Protein AF-A0A6H9SVK8-F1 (afdb_monomer_lite)

Organism: NCBI:txid488446

Foldseek 3Di:
DDLVVLLVVLQVLLVVLLVQLVPDPDPPSVVSNVVSLVSNVVSLVVSVVVCVVVVNCPPPVNVVSSVVSVVSSVVSDDPPD

Radius of gyration: 13.94 Å; chains: 1; bounding box: 38×18×41 Å

Sequence (81 aa):
MNYASITARAEREIDAYLAMAAERRTPDVASSKAVAWGAALGVLALWEGLVAELDAAREPVYHVDHRRLLALIRSVTPQSS

pLDDT: mean 86.43, std 14.52, range [39.97, 98.19]

Structure (mmCIF, N/CA/C/O backbone):
data_AF-A0A6H9SVK8-F1
#
_entry.id   AF-A0A6H9SVK8-F1
#
loop_
_atom_site.group_PDB
_atom_site.id
_atom_site.type_symbol
_atom_site.label_atom_id
_atom_site.label_alt_id
_atom_site.label_comp_id
_atom_site.label_asym_id
_atom_site.label_entity_id
_atom_site.label_seq_id
_atom_site.pdbx_PDB_ins_code
_atom_site.Cartn_x
_atom_site.Cartn_y
_atom_site.Cartn_z
_atom_site.occupancy
_atom_site.B_iso_or_equiv
_atom_site.auth_seq_id
_atom_site.auth_comp_id
_atom_site.auth_asym_id
_atom_site.auth_atom_id
_atom_site.pdbx_PDB_model_num
ATOM 1 N N . MET A 1 1 ? 16.541 -7.748 -3.387 1.00 75.88 1 MET A N 1
ATOM 2 C CA . MET A 1 1 ? 15.083 -7.568 -3.210 1.00 75.88 1 MET A CA 1
ATOM 3 C C . MET A 1 1 ? 14.525 -7.153 -4.567 1.00 75.88 1 MET A C 1
ATOM 5 O O . MET A 1 1 ? 15.151 -6.316 -5.197 1.00 75.88 1 MET A O 1
ATOM 9 N N . ASN A 1 2 ? 13.484 -7.814 -5.080 1.00 92.50 2 ASN A N 1
ATOM 10 C CA . ASN A 1 2 ? 12.938 -7.578 -6.431 1.00 92.50 2 ASN A CA 1
ATOM 11 C C . ASN A 1 2 ? 11.488 -7.066 -6.376 1.00 92.50 2 ASN A C 1
ATOM 13 O O . ASN A 1 2 ? 10.849 -7.161 -5.325 1.00 92.50 2 ASN A O 1
ATOM 17 N N . TYR A 1 3 ? 10.967 -6.581 -7.507 1.00 94.56 3 TYR A N 1
ATOM 18 C CA . TYR A 1 3 ? 9.619 -6.014 -7.617 1.00 94.56 3 TYR A CA 1
ATOM 19 C C . TYR A 1 3 ? 8.530 -6.915 -6.999 1.00 94.56 3 TYR A C 1
ATOM 21 O O . TYR A 1 3 ? 7.804 -6.504 -6.097 1.00 94.56 3 TYR A O 1
ATOM 29 N N . ALA A 1 4 ? 8.484 -8.193 -7.387 1.00 94.88 4 ALA A N 1
ATOM 30 C CA . ALA A 1 4 ? 7.497 -9.139 -6.863 1.00 94.88 4 ALA A CA 1
ATOM 31 C C . ALA A 1 4 ? 7.584 -9.301 -5.333 1.00 94.88 4 ALA A C 1
ATOM 33 O O . ALA A 1 4 ? 6.564 -9.334 -4.643 1.00 94.88 4 ALA A O 1
ATOM 34 N N . SER A 1 5 ? 8.801 -9.365 -4.783 1.00 96.19 5 SER A N 1
ATOM 35 C CA . SER A 1 5 ? 9.014 -9.511 -3.341 1.00 96.19 5 SER A CA 1
ATOM 36 C C . SER A 1 5 ? 8.590 -8.272 -2.546 1.00 96.19 5 SER A C 1
ATOM 38 O O . SER A 1 5 ? 8.031 -8.431 -1.459 1.00 96.19 5 SER A O 1
ATOM 40 N N . ILE A 1 6 ? 8.800 -7.059 -3.080 1.00 96.44 6 ILE A N 1
ATOM 41 C CA . ILE A 1 6 ? 8.399 -5.816 -2.403 1.00 96.44 6 ILE A CA 1
ATOM 42 C C . ILE A 1 6 ? 6.891 -5.604 -2.465 1.00 96.44 6 ILE A C 1
ATOM 44 O O . ILE A 1 6 ? 6.299 -5.224 -1.459 1.00 96.44 6 ILE A O 1
ATOM 48 N N . THR A 1 7 ? 6.253 -5.940 -3.589 1.00 9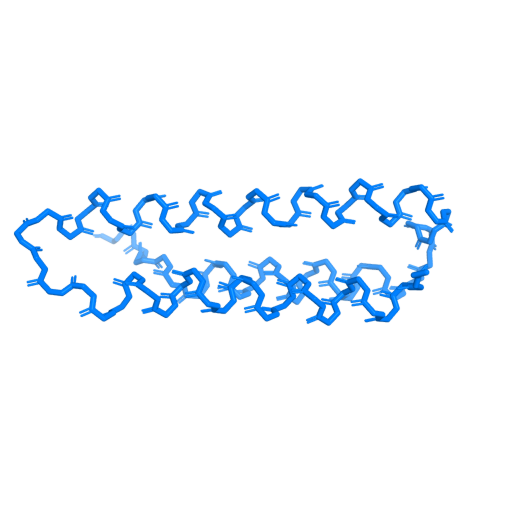7.75 7 THR A N 1
ATOM 49 C CA . THR A 1 7 ? 4.795 -5.865 -3.736 1.00 97.75 7 THR A CA 1
ATOM 50 C C . THR A 1 7 ? 4.102 -6.852 -2.803 1.00 97.75 7 THR A C 1
ATOM 52 O O . THR A 1 7 ? 3.219 -6.465 -2.043 1.00 97.75 7 THR A O 1
ATOM 55 N N . ALA A 1 8 ? 4.556 -8.110 -2.764 1.00 97.44 8 ALA A N 1
ATOM 56 C CA . ALA A 1 8 ? 3.986 -9.108 -1.859 1.00 97.44 8 ALA A CA 1
ATOM 57 C C . ALA A 1 8 ? 4.205 -8.753 -0.376 1.00 97.44 8 ALA A C 1
ATOM 59 O O . ALA A 1 8 ? 3.397 -9.110 0.480 1.00 97.44 8 ALA A O 1
ATOM 60 N N . ARG A 1 9 ? 5.314 -8.074 -0.046 1.00 97.75 9 ARG A N 1
ATOM 61 C CA . ARG A 1 9 ? 5.562 -7.563 1.308 1.00 97.75 9 ARG A CA 1
ATOM 62 C C . ARG A 1 9 ? 4.602 -6.426 1.653 1.00 97.75 9 ARG A C 1
ATOM 64 O O . ARG A 1 9 ? 4.045 -6.460 2.744 1.00 97.75 9 ARG A O 1
ATOM 71 N N . ALA A 1 10 ? 4.400 -5.476 0.741 1.00 98.06 10 ALA A N 1
ATOM 72 C CA . ALA A 1 10 ? 3.484 -4.356 0.930 1.00 98.06 10 ALA A CA 1
ATOM 73 C C . ALA A 1 10 ? 2.041 -4.830 1.151 1.00 98.06 10 ALA A C 1
ATOM 75 O O . ALA A 1 10 ? 1.397 -4.392 2.098 1.00 98.06 10 ALA A O 1
ATOM 76 N N . GLU A 1 11 ? 1.574 -5.786 0.343 1.00 97.81 11 GLU A N 1
ATOM 77 C CA . GLU A 1 11 ? 0.244 -6.395 0.473 1.00 97.81 11 GLU A CA 1
ATOM 78 C C . GLU A 1 11 ? 0.030 -7.003 1.869 1.00 97.81 11 GLU A C 1
ATOM 80 O O . GLU A 1 11 ? -0.908 -6.629 2.568 1.00 97.81 11 GLU A O 1
ATOM 85 N N . ARG A 1 12 ? 0.969 -7.841 2.339 1.00 97.94 12 ARG A N 1
ATOM 86 C CA . ARG A 1 12 ? 0.880 -8.461 3.675 1.00 97.94 12 ARG A CA 1
ATOM 87 C C . ARG A 1 12 ? 0.873 -7.452 4.824 1.00 97.94 12 ARG A C 1
ATOM 89 O O . ARG A 1 12 ? 0.181 -7.670 5.811 1.00 97.94 12 ARG A O 1
ATOM 96 N N . GLU A 1 13 ? 1.677 -6.396 4.736 1.00 97.56 13 GLU A N 1
ATOM 97 C CA . GLU A 1 13 ? 1.753 -5.375 5.791 1.00 97.56 13 GLU A CA 1
ATOM 98 C C . GLU A 1 13 ? 0.490 -4.499 5.815 1.00 97.56 13 GLU A C 1
ATOM 100 O O . GLU A 1 13 ? -0.028 -4.206 6.892 1.00 97.56 13 GLU A O 1
ATOM 105 N N . ILE A 1 14 ? -0.056 -4.140 4.645 1.00 96.38 14 ILE A N 1
ATOM 106 C CA . ILE A 1 14 ? -1.350 -3.447 4.540 1.00 96.38 14 ILE A CA 1
ATOM 107 C C . ILE A 1 14 ? -2.449 -4.289 5.195 1.00 96.38 14 ILE A C 1
ATOM 109 O O . ILE A 1 14 ? -3.143 -3.789 6.081 1.00 96.38 14 ILE A O 1
ATOM 113 N N . ASP A 1 15 ? -2.565 -5.567 4.830 1.00 94.56 15 ASP A N 1
ATOM 114 C CA . ASP A 1 15 ? -3.564 -6.469 5.411 1.00 94.56 15 ASP A CA 1
ATOM 115 C C . ASP A 1 15 ? -3.403 -6.605 6.931 1.00 94.56 15 ASP A C 1
ATOM 117 O O . ASP A 1 15 ? -4.391 -6.568 7.665 1.00 94.56 15 ASP A O 1
ATOM 121 N N . ALA A 1 16 ? -2.164 -6.701 7.426 1.00 93.00 16 ALA A N 1
ATOM 122 C CA . ALA A 1 16 ? -1.887 -6.808 8.855 1.00 93.00 16 ALA A CA 1
ATOM 123 C C . ALA A 1 16 ? -2.362 -5.571 9.633 1.00 93.00 16 ALA A C 1
ATOM 125 O O . ALA A 1 16 ? -3.060 -5.710 10.641 1.00 93.00 16 ALA A O 1
ATOM 126 N N . TYR A 1 17 ? -2.047 -4.361 9.159 1.00 91.25 17 TYR A N 1
ATOM 127 C CA . TYR A 1 17 ? -2.509 -3.135 9.816 1.00 91.25 17 TYR A CA 1
ATOM 128 C C . TYR A 1 17 ? -4.035 -3.026 9.809 1.00 91.25 17 TYR A C 1
ATOM 130 O O . TYR A 1 17 ? -4.636 -2.668 10.826 1.00 91.25 17 TYR A O 1
ATOM 138 N N . LEU A 1 18 ? -4.675 -3.379 8.693 1.00 88.19 18 LEU A N 1
ATOM 139 C CA . LEU A 1 18 ? -6.130 -3.344 8.570 1.00 88.19 18 LEU A CA 1
ATOM 140 C C . LEU A 1 18 ? -6.816 -4.389 9.469 1.00 88.19 18 LEU A C 1
ATOM 142 O O . LEU A 1 18 ? -7.816 -4.069 10.117 1.00 88.19 18 LEU A O 1
ATOM 146 N N . ALA A 1 19 ? -6.260 -5.597 9.592 1.00 88.75 19 ALA A N 1
ATOM 147 C CA . ALA A 1 19 ? -6.758 -6.631 10.501 1.00 88.75 19 ALA A CA 1
ATOM 148 C C . ALA A 1 19 ? -6.644 -6.205 11.976 1.00 88.75 19 ALA A C 1
ATOM 150 O O . ALA A 1 19 ? -7.613 -6.314 12.732 1.00 88.75 19 ALA A O 1
ATOM 151 N N . MET A 1 20 ? -5.513 -5.607 12.370 1.00 82.88 20 MET A N 1
ATOM 152 C CA . MET A 1 20 ? -5.323 -5.066 13.724 1.00 82.88 20 MET A CA 1
ATOM 153 C C . MET A 1 20 ? -6.383 -4.014 14.091 1.00 82.88 20 MET A C 1
ATOM 155 O O . MET A 1 20 ? -6.787 -3.917 15.254 1.00 82.88 20 MET A O 1
ATOM 159 N N . ALA A 1 21 ? -6.850 -3.230 13.115 1.00 80.31 21 ALA A N 1
ATOM 160 C CA . ALA A 1 21 ? -7.921 -2.254 13.307 1.00 80.31 21 ALA A CA 1
ATOM 161 C C . ALA A 1 21 ? -9.292 -2.907 13.537 1.00 80.31 21 ALA A C 1
ATOM 163 O O . ALA A 1 21 ? -10.121 -2.361 14.267 1.00 80.31 21 ALA A O 1
ATOM 164 N N . ALA A 1 22 ? -9.540 -4.054 12.899 1.00 76.38 22 ALA A N 1
ATOM 165 C CA . ALA A 1 22 ? -10.795 -4.792 13.004 1.00 76.38 22 ALA A CA 1
ATOM 166 C C . ALA A 1 22 ? -10.915 -5.563 14.332 1.00 76.38 22 ALA A C 1
ATOM 168 O O . ALA A 1 22 ? -12.012 -5.684 14.878 1.00 76.38 22 ALA A O 1
ATOM 169 N N . GLU A 1 23 ? -9.797 -6.053 14.876 1.00 73.06 23 GLU A N 1
ATOM 170 C CA . GLU A 1 23 ? -9.769 -6.859 16.106 1.00 73.06 23 GLU A CA 1
ATOM 171 C C . GLU A 1 23 ? -9.917 -6.029 17.395 1.00 73.06 23 GLU A C 1
ATOM 173 O O . GLU A 1 23 ? -10.458 -6.509 18.397 1.00 73.06 23 GLU A O 1
ATOM 178 N N . ARG A 1 24 ? -9.479 -4.762 17.396 1.00 63.50 24 ARG A N 1
ATOM 179 C CA . ARG A 1 24 ? -9.493 -3.906 18.594 1.00 63.50 24 ARG A CA 1
ATOM 180 C C . ARG A 1 24 ? -10.890 -3.341 18.894 1.00 63.50 24 ARG A C 1
ATOM 182 O O . ARG A 1 24 ? -11.244 -2.245 18.470 1.00 63.50 24 ARG A O 1
ATOM 189 N N . ARG A 1 25 ? -11.669 -4.055 19.720 1.00 54.81 25 ARG A N 1
ATOM 190 C CA . ARG A 1 25 ? -12.915 -3.570 20.369 1.00 54.81 25 ARG A CA 1
ATOM 191 C C . ARG A 1 25 ? -12.644 -2.736 21.634 1.00 54.81 25 ARG A C 1
ATOM 193 O O . ARG A 1 25 ? -13.220 -2.996 22.687 1.00 54.81 25 ARG A O 1
ATOM 200 N N . THR A 1 26 ? -11.734 -1.769 21.573 1.00 56.72 26 THR A N 1
ATOM 201 C CA . THR A 1 26 ? -11.462 -0.849 22.697 1.00 56.72 26 THR A CA 1
ATOM 202 C C . THR A 1 26 ? -12.269 0.446 22.569 1.00 56.72 26 THR A C 1
ATOM 204 O O . THR A 1 26 ? -12.607 0.808 21.449 1.00 56.72 26 THR A O 1
ATOM 207 N N . PRO A 1 27 ? -12.548 1.187 23.661 1.00 53.69 27 PRO A N 1
ATOM 208 C CA . PRO A 1 27 ? -13.424 2.371 23.648 1.00 53.69 27 PRO A CA 1
ATOM 209 C C . PRO A 1 27 ? -13.012 3.492 22.676 1.00 53.69 27 PRO A C 1
ATOM 211 O O . PRO A 1 27 ? -13.853 4.297 22.295 1.00 53.69 27 PRO A O 1
ATOM 214 N N . ASP A 1 28 ? -11.752 3.515 22.229 1.00 64.69 28 ASP A N 1
ATOM 215 C CA . ASP A 1 28 ? -11.218 4.471 21.2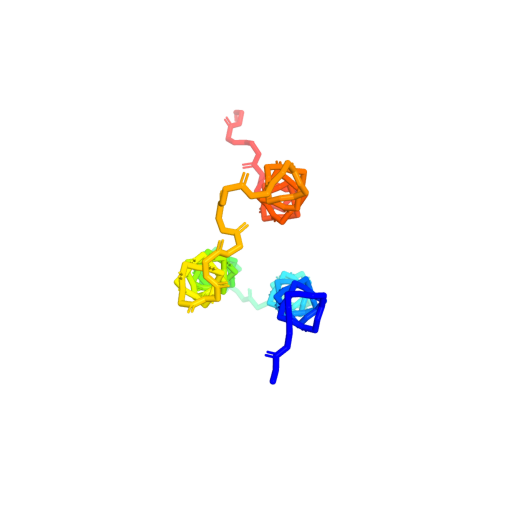50 1.00 64.69 28 ASP A CA 1
ATOM 216 C C . ASP A 1 28 ? -11.033 3.842 19.847 1.00 64.69 28 ASP A C 1
ATOM 218 O O . ASP A 1 28 ? -9.944 3.796 19.260 1.00 64.69 28 ASP A O 1
ATOM 222 N N . VAL A 1 29 ? -12.123 3.267 19.323 1.00 63.88 29 VAL A N 1
ATOM 223 C CA . VAL A 1 29 ? -12.168 2.583 18.013 1.00 63.88 29 VAL A CA 1
ATOM 224 C C . VAL A 1 29 ? -11.798 3.532 16.867 1.00 63.88 29 VAL A C 1
ATOM 226 O O . VAL A 1 29 ? -11.158 3.115 15.901 1.00 63.88 29 VAL A O 1
AT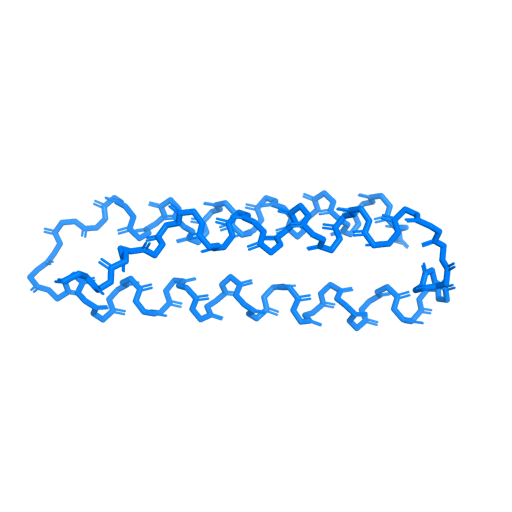OM 229 N N . ALA A 1 30 ? -12.193 4.806 16.959 1.00 65.94 30 ALA A N 1
ATOM 230 C CA . ALA A 1 30 ? -11.959 5.794 15.908 1.00 65.94 30 ALA A CA 1
ATOM 231 C C . ALA A 1 30 ? -10.462 6.100 15.736 1.00 65.94 30 ALA A C 1
ATOM 233 O O . ALA A 1 30 ? -9.958 6.044 14.613 1.00 65.94 30 ALA A O 1
ATOM 234 N N . SER A 1 31 ? -9.741 6.327 16.840 1.00 74.25 31 SER A N 1
ATOM 235 C CA . SER A 1 31 ? -8.292 6.563 16.824 1.00 74.25 31 SER A CA 1
ATOM 236 C C . SER A 1 31 ? -7.525 5.338 16.315 1.00 74.25 31 SER A C 1
ATOM 238 O O . SER A 1 31 ? -6.676 5.449 15.432 1.00 74.25 31 SER A O 1
ATOM 240 N N . SER A 1 32 ? -7.898 4.135 16.767 1.00 78.75 32 SER A N 1
ATOM 241 C CA . SER A 1 32 ? -7.238 2.889 16.342 1.00 78.75 32 SER A CA 1
ATOM 242 C C . SER A 1 32 ? -7.397 2.610 14.841 1.00 78.75 32 SER A C 1
ATOM 244 O O . SER A 1 32 ? -6.439 2.198 14.185 1.00 78.75 32 SER A O 1
ATOM 246 N N . LYS A 1 33 ? -8.582 2.878 14.273 1.00 81.25 33 LYS A N 1
ATOM 247 C CA . LYS A 1 33 ? -8.827 2.753 12.827 1.00 81.25 33 LYS A CA 1
ATOM 248 C C . LYS A 1 33 ? -8.055 3.790 12.017 1.00 81.25 33 LYS A C 1
ATOM 250 O O . LYS A 1 33 ? -7.469 3.436 10.998 1.00 81.25 33 LYS A O 1
ATOM 255 N N . ALA A 1 34 ? -8.020 5.043 12.474 1.00 84.94 34 ALA A N 1
ATOM 256 C CA . ALA A 1 34 ? -7.270 6.104 11.806 1.00 84.94 34 ALA A CA 1
ATOM 257 C C . ALA A 1 34 ? -5.759 5.813 11.786 1.00 84.94 34 ALA A C 1
ATOM 259 O O . ALA A 1 34 ? -5.119 5.981 10.750 1.00 84.94 34 ALA A O 1
ATOM 260 N N . VAL A 1 35 ? -5.202 5.311 12.894 1.00 88.12 35 VAL A N 1
ATOM 261 C CA . VAL A 1 35 ? -3.785 4.920 12.991 1.00 88.12 35 VAL A CA 1
ATOM 262 C C . VAL A 1 35 ? -3.457 3.769 12.042 1.00 88.12 35 VAL A C 1
ATOM 264 O O . VAL A 1 35 ? -2.487 3.855 11.295 1.00 88.12 35 VAL A O 1
ATOM 267 N N . ALA A 1 36 ? -4.268 2.711 12.031 1.00 89.38 36 ALA A N 1
ATOM 268 C CA . ALA A 1 36 ? -4.061 1.578 11.132 1.00 89.38 36 ALA A CA 1
ATOM 269 C C . ALA A 1 36 ? -4.162 1.975 9.654 1.00 89.38 36 ALA A C 1
ATOM 271 O O . ALA A 1 36 ? -3.357 1.542 8.832 1.00 89.38 36 ALA A O 1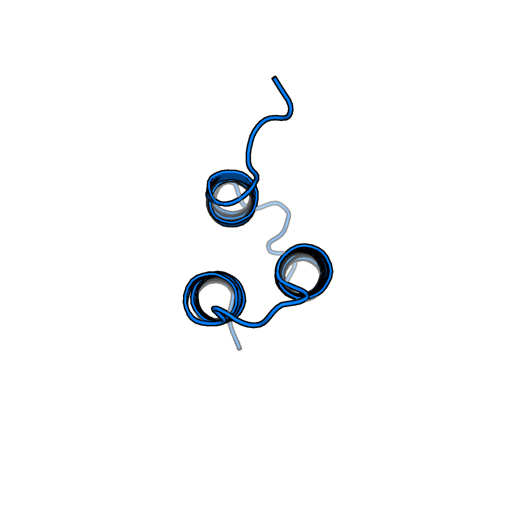
ATOM 272 N N . TRP A 1 37 ? -5.120 2.840 9.321 1.00 90.44 37 TRP A N 1
ATOM 273 C CA . TRP A 1 37 ? -5.271 3.364 7.970 1.00 90.44 37 TRP A CA 1
ATOM 274 C C . TRP A 1 37 ? -4.073 4.226 7.553 1.00 90.44 37 TRP A C 1
ATOM 276 O O . TRP A 1 37 ? -3.527 4.038 6.466 1.00 90.44 37 TRP A O 1
ATOM 286 N N . GLY A 1 38 ? -3.605 5.111 8.439 1.00 92.56 38 GLY A N 1
ATOM 287 C CA . GLY A 1 38 ? -2.383 5.887 8.227 1.00 92.56 38 GLY A CA 1
ATOM 288 C C . GLY A 1 38 ? -1.145 5.004 8.042 1.00 92.56 38 GLY A C 1
ATOM 289 O O . GLY A 1 38 ? -0.334 5.269 7.158 1.00 92.56 38 GLY A O 1
ATOM 290 N N . ALA A 1 39 ? -1.026 3.918 8.810 1.00 94.81 39 ALA A N 1
ATOM 291 C CA . ALA A 1 39 ? 0.055 2.947 8.656 1.00 94.81 39 ALA A CA 1
ATOM 292 C C . ALA A 1 39 ? -0.002 2.233 7.295 1.00 94.81 39 ALA A C 1
ATOM 294 O O . ALA A 1 39 ? 1.015 2.145 6.610 1.00 94.81 39 ALA A O 1
ATOM 295 N N . ALA A 1 40 ? -1.188 1.805 6.853 1.00 96.00 40 ALA A N 1
ATOM 296 C CA . ALA A 1 40 ? -1.371 1.183 5.544 1.00 96.00 40 ALA A CA 1
ATOM 297 C C . ALA A 1 40 ? -1.032 2.142 4.382 1.00 96.00 40 ALA A C 1
ATOM 299 O O . ALA A 1 40 ? -0.377 1.740 3.420 1.00 96.00 40 ALA A O 1
ATOM 300 N N . LEU A 1 41 ? -1.397 3.427 4.492 1.00 96.56 41 LEU A N 1
ATOM 301 C CA . LEU A 1 41 ? -0.965 4.469 3.547 1.00 96.56 41 LEU A CA 1
ATOM 302 C C . LEU A 1 41 ? 0.559 4.662 3.559 1.00 96.56 41 LEU A C 1
ATOM 304 O O . LEU A 1 41 ? 1.165 4.812 2.500 1.00 96.56 41 LEU A O 1
ATOM 308 N N . GLY A 1 42 ? 1.186 4.614 4.736 1.00 97.69 42 GLY A N 1
ATOM 309 C CA . GLY A 1 42 ? 2.642 4.663 4.872 1.00 97.69 42 GLY A CA 1
ATOM 310 C C . GLY A 1 42 ? 3.346 3.494 4.175 1.00 97.69 42 GLY A C 1
ATOM 311 O O . GLY A 1 42 ? 4.359 3.701 3.509 1.00 97.69 42 GLY A O 1
ATOM 312 N N . VAL A 1 43 ? 2.787 2.281 4.259 1.00 98.19 43 VAL A N 1
ATOM 313 C CA . VAL A 1 43 ? 3.302 1.104 3.536 1.00 98.19 43 VAL A CA 1
ATOM 314 C C . VAL A 1 43 ? 3.202 1.293 2.022 1.00 98.19 43 VAL A C 1
ATOM 316 O O . VAL A 1 43 ? 4.161 0.981 1.315 1.00 98.19 43 VAL A O 1
ATOM 319 N N . LEU A 1 44 ? 2.084 1.830 1.519 1.00 98.06 44 LEU A N 1
ATOM 320 C CA . LEU A 1 44 ? 1.929 2.127 0.092 1.00 98.06 44 LEU A CA 1
ATOM 321 C C . LEU A 1 44 ? 2.987 3.133 -0.387 1.00 98.06 44 LEU A C 1
ATOM 323 O O . LEU A 1 44 ? 3.660 2.867 -1.379 1.00 98.06 44 LEU A O 1
ATOM 327 N N . ALA A 1 45 ? 3.195 4.229 0.348 1.00 98.12 45 ALA A N 1
ATOM 328 C CA . ALA A 1 45 ? 4.206 5.233 0.006 1.00 98.12 45 ALA A CA 1
ATOM 329 C C . ALA A 1 45 ? 5.638 4.662 0.023 1.00 98.12 45 ALA A C 1
ATOM 331 O O . ALA A 1 45 ? 6.451 4.971 -0.849 1.00 98.12 45 ALA A O 1
ATOM 332 N N . LEU A 1 46 ? 5.952 3.788 0.987 1.00 98.06 46 LEU A N 1
ATOM 333 C CA . LEU A 1 46 ? 7.247 3.103 1.034 1.00 98.06 46 LEU A CA 1
ATOM 334 C C . LEU A 1 46 ? 7.440 2.178 -0.175 1.00 98.06 46 LEU A C 1
ATOM 336 O O . LEU A 1 46 ? 8.521 2.143 -0.761 1.00 98.06 46 LEU A O 1
ATOM 340 N N . TRP A 1 47 ? 6.399 1.438 -0.561 1.00 98.00 47 TRP A N 1
ATOM 341 C CA . TRP A 1 47 ? 6.432 0.597 -1.754 1.00 98.00 47 TRP A CA 1
ATOM 342 C C . TRP A 1 47 ? 6.644 1.423 -3.029 1.00 98.00 47 TRP A C 1
ATOM 34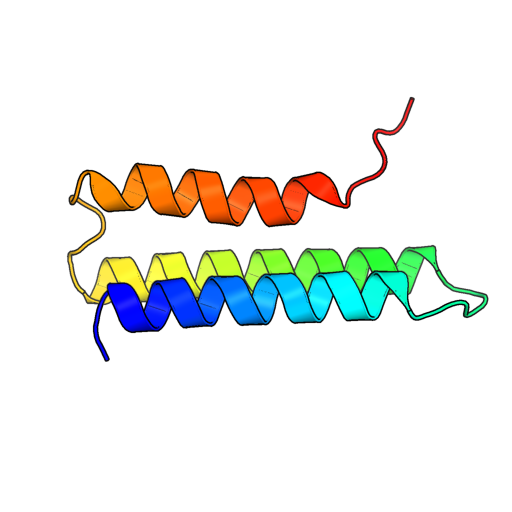4 O O . TRP A 1 47 ? 7.496 1.054 -3.832 1.00 98.00 47 TRP A O 1
ATOM 354 N N . GLU A 1 48 ? 5.954 2.559 -3.190 1.00 97.19 48 GLU A N 1
ATOM 355 C CA . GLU A 1 48 ? 6.151 3.475 -4.327 1.00 97.19 48 GLU A CA 1
ATOM 356 C C . GLU A 1 48 ? 7.612 3.948 -4.427 1.00 97.19 48 GLU A C 1
ATOM 358 O O . GLU A 1 48 ? 8.199 3.915 -5.511 1.00 97.19 48 GLU A O 1
ATOM 363 N N . GLY A 1 49 ? 8.227 4.314 -3.295 1.00 97.06 49 GLY A N 1
ATOM 364 C CA . GLY A 1 49 ? 9.642 4.693 -3.235 1.00 97.06 49 GLY A CA 1
ATOM 365 C C . GLY A 1 49 ? 10.585 3.559 -3.652 1.00 97.06 49 GLY A C 1
ATOM 366 O O . GLY A 1 49 ? 11.455 3.754 -4.498 1.00 97.06 49 GLY A O 1
ATOM 367 N N . LEU A 1 50 ? 10.368 2.348 -3.133 1.00 95.88 50 LEU A N 1
ATOM 368 C CA . LEU A 1 50 ? 11.178 1.174 -3.481 1.00 95.88 50 LEU A CA 1
ATOM 369 C C . LEU A 1 50 ? 11.018 0.758 -4.951 1.00 95.88 50 LEU A C 1
ATOM 371 O O . LEU A 1 50 ? 11.982 0.339 -5.585 1.00 95.88 50 LEU A O 1
ATOM 375 N N . VAL A 1 51 ? 9.814 0.872 -5.517 1.00 95.75 51 VAL A N 1
ATOM 376 C CA . VAL A 1 51 ? 9.574 0.616 -6.945 1.00 95.75 51 VAL A CA 1
ATOM 377 C C . VAL A 1 51 ? 10.319 1.627 -7.817 1.00 95.75 51 VAL A C 1
ATOM 379 O O . VAL A 1 51 ? 10.866 1.242 -8.853 1.00 95.75 51 VAL A O 1
ATOM 382 N N . ALA A 1 52 ? 10.367 2.897 -7.404 1.00 94.25 52 ALA A N 1
ATOM 383 C CA . ALA A 1 52 ? 11.128 3.927 -8.104 1.00 94.25 52 ALA A CA 1
ATOM 384 C C . ALA A 1 52 ? 12.641 3.647 -8.069 1.00 94.25 52 ALA A C 1
ATOM 386 O O . ALA A 1 52 ? 13.299 3.771 -9.099 1.00 94.25 52 ALA A O 1
ATOM 387 N N . GLU A 1 53 ? 13.182 3.198 -6.931 1.00 94.62 53 GLU A N 1
ATOM 388 C CA . GLU A 1 53 ? 14.592 2.787 -6.814 1.00 94.62 53 GLU A CA 1
ATOM 389 C C . GLU A 1 53 ? 14.950 1.586 -7.707 1.00 94.62 53 GLU A C 1
ATOM 391 O O . GLU A 1 53 ? 16.096 1.450 -8.132 1.00 94.62 53 GLU A O 1
ATOM 396 N N . LEU A 1 54 ? 13.974 0.730 -8.026 1.00 91.81 54 LEU A N 1
ATOM 397 C CA . LEU A 1 54 ? 14.136 -0.407 -8.937 1.00 91.81 54 LEU A CA 1
ATOM 398 C C . LEU A 1 54 ? 13.932 -0.053 -10.424 1.00 91.81 54 LEU A C 1
ATOM 400 O O . LEU A 1 54 ? 14.002 -0.954 -11.254 1.00 91.81 54 LEU A O 1
ATOM 404 N N . ASP A 1 55 ? 13.637 1.210 -10.761 1.00 91.06 55 ASP A N 1
ATOM 405 C CA . ASP A 1 55 ? 13.219 1.674 -12.103 1.00 91.06 55 ASP A CA 1
ATOM 406 C C . ASP A 1 55 ? 11.992 0.921 -12.676 1.00 91.06 55 ASP A C 1
ATOM 408 O O . ASP A 1 55 ? 11.690 0.962 -13.868 1.00 91.06 55 ASP A O 1
ATOM 412 N N . ALA A 1 56 ? 11.220 0.260 -11.808 1.00 87.38 56 ALA A N 1
ATOM 413 C CA . ALA A 1 56 ? 10.063 -0.550 -12.192 1.00 87.38 56 ALA A CA 1
ATOM 414 C C . ALA A 1 56 ? 8.762 0.272 -12.291 1.00 87.38 56 ALA A C 1
ATOM 416 O O . ALA A 1 56 ? 7.720 -0.238 -12.699 1.00 87.38 56 ALA A O 1
ATOM 417 N N . ALA A 1 57 ? 8.802 1.567 -11.957 1.00 83.06 57 ALA A N 1
ATOM 418 C CA . ALA A 1 57 ? 7.632 2.454 -11.986 1.00 83.06 57 ALA A CA 1
ATOM 419 C C . ALA A 1 57 ? 7.041 2.653 -13.397 1.00 83.06 57 ALA A C 1
ATOM 421 O O . ALA A 1 57 ? 5.897 3.080 -13.539 1.00 83.06 57 ALA A O 1
ATOM 422 N N . ARG A 1 58 ? 7.816 2.356 -14.449 1.00 85.50 58 ARG A N 1
ATOM 423 C CA . ARG A 1 58 ? 7.385 2.456 -15.855 1.00 85.50 58 ARG A CA 1
ATOM 424 C C . ARG A 1 58 ? 6.744 1.173 -16.378 1.00 85.50 58 ARG A C 1
ATOM 426 O O . ARG A 1 58 ? 6.201 1.171 -17.482 1.00 85.50 58 ARG A O 1
ATOM 433 N N . GLU A 1 59 ? 6.828 0.081 -15.626 1.00 88.50 59 GLU A N 1
ATOM 434 C CA . GLU A 1 59 ? 6.287 -1.198 -16.061 1.00 88.50 59 GLU A CA 1
ATOM 435 C C . GLU A 1 59 ? 4.753 -1.183 -15.996 1.00 88.50 59 GLU A C 1
ATOM 437 O O . GLU A 1 59 ? 4.185 -0.724 -15.009 1.00 88.50 59 GLU A O 1
ATOM 442 N N . PRO A 1 60 ? 4.027 -1.736 -16.983 1.00 89.31 60 PRO A N 1
ATOM 443 C CA . PRO A 1 60 ? 2.562 -1.772 -16.942 1.00 89.31 60 PRO A CA 1
ATOM 444 C C . PRO A 1 60 ? 1.989 -2.453 -15.688 1.00 89.31 60 PRO A C 1
ATOM 446 O O . PRO A 1 60 ? 0.901 -2.097 -15.228 1.00 89.31 60 PRO A O 1
ATOM 449 N N . VAL A 1 61 ? 2.731 -3.413 -15.120 1.00 93.31 61 VAL A N 1
ATOM 450 C CA . VAL A 1 61 ? 2.355 -4.120 -13.888 1.00 93.31 61 VAL A CA 1
ATOM 451 C C . VAL A 1 61 ? 2.281 -3.177 -12.681 1.00 93.31 61 VAL A C 1
ATOM 453 O O . VAL A 1 61 ? 1.405 -3.353 -11.837 1.00 93.31 61 VAL A O 1
ATOM 456 N N . TYR A 1 62 ? 3.074 -2.097 -12.669 1.00 93.44 62 TYR A N 1
ATOM 457 C CA . TYR A 1 62 ? 3.043 -1.065 -11.633 1.00 93.44 62 TYR A CA 1
ATOM 458 C C . TYR A 1 62 ? 1.646 -0.498 -11.412 1.00 93.44 62 TYR A C 1
ATOM 460 O O . TYR A 1 62 ? 1.161 -0.470 -10.285 1.00 93.44 62 TYR A O 1
ATOM 468 N N . HIS A 1 63 ? 0.956 -0.097 -12.478 1.00 95.19 63 HIS A N 1
ATOM 469 C CA . HIS A 1 63 ? -0.377 0.492 -12.353 1.00 95.19 63 HIS A CA 1
ATOM 470 C C . HIS A 1 63 ? 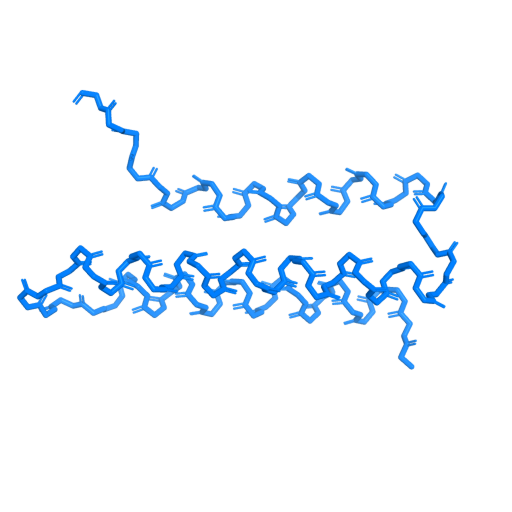-1.449 -0.522 -11.938 1.00 95.19 63 HIS A C 1
ATOM 472 O O . HIS A 1 63 ? -2.492 -0.145 -11.396 1.00 95.19 63 HIS A O 1
ATOM 478 N N . VAL A 1 64 ? -1.240 -1.809 -12.219 1.00 96.56 64 VAL A N 1
ATOM 479 C CA . VAL A 1 64 ? -2.132 -2.878 -11.753 1.00 96.56 64 VAL A CA 1
ATOM 480 C C . VAL A 1 64 ? -1.952 -3.072 -10.252 1.00 96.56 64 VAL A C 1
ATOM 482 O O . VAL A 1 64 ? -2.935 -3.010 -9.512 1.00 96.56 64 VAL A O 1
ATOM 485 N N . ASP A 1 65 ? -0.709 -3.216 -9.801 1.00 97.44 65 ASP A N 1
ATOM 486 C CA . ASP A 1 65 ? -0.395 -3.436 -8.392 1.00 97.44 65 ASP A CA 1
ATOM 487 C C . ASP A 1 65 ? -0.690 -2.211 -7.526 1.00 97.44 65 ASP A C 1
ATOM 489 O O . ASP A 1 65 ? -1.291 -2.355 -6.465 1.00 97.44 65 ASP A O 1
ATOM 493 N N . HIS A 1 66 ? -0.402 -1.002 -8.011 1.00 97.44 66 HIS A N 1
ATOM 494 C CA . HIS A 1 66 ? -0.751 0.246 -7.325 1.00 97.44 66 HIS A CA 1
ATOM 495 C C . HIS A 1 66 ? -2.254 0.324 -7.033 1.00 97.44 66 HIS A C 1
ATOM 497 O O . HIS A 1 66 ? -2.671 0.521 -5.891 1.00 97.44 66 HIS A O 1
ATOM 503 N N . ARG A 1 67 ? -3.091 0.074 -8.053 1.00 96.31 67 ARG A N 1
ATOM 504 C CA . ARG A 1 67 ? -4.554 0.063 -7.894 1.00 96.31 67 ARG A CA 1
ATOM 505 C C . ARG A 1 67 ? -5.020 -1.027 -6.939 1.00 96.31 67 ARG A C 1
ATOM 507 O O . ARG A 1 67 ? -5.935 -0.776 -6.158 1.00 96.31 67 ARG A O 1
ATOM 514 N N . ARG A 1 68 ? -4.407 -2.212 -6.995 1.00 96.44 68 ARG A N 1
ATOM 515 C CA . ARG A 1 68 ? -4.716 -3.334 -6.102 1.00 96.44 68 ARG A CA 1
ATOM 516 C C . ARG A 1 68 ? -4.418 -2.980 -4.644 1.00 96.44 68 ARG A C 1
ATOM 518 O O . ARG A 1 68 ? -5.312 -3.096 -3.811 1.00 96.44 68 ARG A O 1
ATOM 525 N N . LEU A 1 69 ? -3.223 -2.468 -4.349 1.00 96.81 69 LEU A N 1
ATOM 526 C CA . LEU A 1 69 ? -2.822 -2.059 -2.998 1.00 96.81 69 LEU A CA 1
ATOM 527 C C . LEU A 1 69 ? -3.693 -0.910 -2.466 1.00 96.81 69 LEU A C 1
ATOM 529 O O . LEU A 1 69 ? -4.155 -0.948 -1.327 1.00 96.81 69 LEU A O 1
ATOM 533 N N . LEU A 1 70 ? -3.999 0.086 -3.301 1.00 96.06 70 LEU A N 1
ATOM 534 C CA . LEU A 1 70 ? -4.880 1.190 -2.916 1.00 96.06 70 LEU A CA 1
ATOM 535 C C . LEU A 1 70 ? -6.323 0.728 -2.647 1.00 96.06 70 LEU A C 1
ATOM 537 O O . LEU A 1 70 ? -6.992 1.265 -1.760 1.00 96.06 70 LEU A O 1
ATOM 541 N N . ALA A 1 71 ? -6.818 -0.261 -3.397 1.00 94.88 71 ALA A N 1
ATOM 542 C CA . ALA A 1 71 ? -8.144 -0.835 -3.183 1.00 94.88 71 ALA A CA 1
ATOM 543 C C . ALA A 1 71 ? -8.250 -1.553 -1.828 1.00 94.88 71 ALA A C 1
ATOM 545 O O . ALA A 1 71 ? -9.266 -1.386 -1.150 1.00 94.88 71 ALA A O 1
ATOM 546 N N . LEU A 1 72 ? -7.198 -2.262 -1.394 1.00 92.94 72 LEU A N 1
ATOM 547 C CA . LEU A 1 72 ? -7.142 -2.878 -0.059 1.00 92.94 72 LEU A CA 1
ATOM 548 C C . LEU A 1 72 ? -7.357 -1.825 1.035 1.00 92.94 72 LEU A C 1
ATOM 550 O O . LEU A 1 72 ? -8.253 -1.964 1.866 1.00 92.94 72 LEU A O 1
ATOM 554 N N . ILE A 1 73 ? -6.630 -0.709 0.958 1.00 93.12 73 ILE A N 1
ATOM 555 C CA . ILE A 1 73 ? -6.707 0.395 1.927 1.00 93.12 73 ILE A CA 1
ATOM 556 C C . ILE A 1 73 ? -8.107 1.028 1.974 1.00 93.12 73 ILE A C 1
ATOM 558 O O . ILE A 1 73 ? -8.607 1.372 3.047 1.00 93.12 73 ILE A O 1
ATOM 562 N N . ARG A 1 74 ? -8.754 1.192 0.814 1.00 89.12 74 ARG A N 1
ATOM 563 C CA . ARG A 1 74 ? -10.082 1.823 0.700 1.00 89.12 74 ARG A CA 1
ATOM 564 C C . ARG A 1 74 ? -11.233 0.915 1.129 1.00 89.12 74 ARG A C 1
ATOM 566 O O . ARG A 1 74 ? -12.288 1.423 1.491 1.00 89.12 74 ARG A O 1
ATOM 573 N N . SER A 1 75 ? -11.049 -0.404 1.103 1.00 80.94 75 SER A N 1
ATOM 574 C CA . SER A 1 75 ? -12.103 -1.371 1.446 1.00 80.94 75 SER A CA 1
ATOM 575 C C . SER A 1 75 ? -12.541 -1.327 2.918 1.00 80.94 75 SER A C 1
ATOM 577 O O . SER A 1 75 ? -13.623 -1.801 3.255 1.00 80.94 75 SER A O 1
ATOM 579 N N . VAL A 1 76 ? -11.727 -0.722 3.791 1.00 71.38 76 VAL A N 1
ATOM 580 C CA . VAL A 1 76 ? -11.937 -0.694 5.250 1.00 71.38 76 VAL A CA 1
ATOM 581 C C . VAL A 1 76 ? -12.426 0.676 5.741 1.00 71.38 76 VAL A C 1
ATOM 583 O O . VAL A 1 76 ? -12.771 0.840 6.913 1.00 71.38 76 VAL A O 1
ATOM 586 N N . THR A 1 77 ? -12.511 1.676 4.858 1.00 62.62 77 THR A N 1
ATOM 587 C CA . THR A 1 77 ? -13.059 2.988 5.210 1.00 62.62 77 THR A CA 1
ATOM 588 C C . THR A 1 77 ? -14.592 2.920 5.218 1.00 62.62 77 THR A C 1
ATOM 590 O O . THR A 1 77 ? -15.182 2.653 4.170 1.00 62.62 77 THR A O 1
ATOM 593 N N . PRO A 1 78 ? -15.282 3.176 6.347 1.00 53.16 78 PRO A N 1
ATOM 594 C CA . PRO A 1 78 ? -16.718 3.409 6.296 1.00 53.16 78 PRO A CA 1
ATOM 595 C C . PRO A 1 78 ? -16.954 4.670 5.459 1.00 53.16 78 PRO A C 1
ATOM 597 O O . PRO A 1 78 ? -16.418 5.732 5.779 1.00 53.16 78 PRO A O 1
ATOM 600 N N . GLN A 1 79 ? -17.722 4.556 4.371 1.00 49.56 79 GLN A N 1
ATOM 601 C CA . GLN A 1 79 ? -18.223 5.735 3.670 1.00 49.56 79 GLN A CA 1
ATOM 602 C C . GLN A 1 79 ? -19.021 6.549 4.687 1.00 49.56 79 GLN A C 1
ATOM 604 O O . GLN A 1 79 ? -19.990 6.046 5.252 1.00 49.56 79 GLN A O 1
ATOM 609 N N . SER A 1 80 ? -18.596 7.781 4.958 1.00 44.81 80 SER A N 1
ATOM 610 C CA . SER A 1 80 ? -19.437 8.752 5.650 1.00 44.81 80 SER A CA 1
ATOM 611 C C . SER A 1 80 ? -20.649 9.012 4.751 1.00 44.81 80 SER A C 1
ATOM 613 O O . SER A 1 80 ? -20.538 9.747 3.773 1.00 44.81 80 SER A O 1
ATOM 615 N N . SER A 1 81 ? -21.750 8.307 5.019 1.00 39.97 81 SER A N 1
ATOM 616 C CA . SER A 1 81 ? -23.091 8.610 4.507 1.00 39.97 81 SER A CA 1
ATOM 617 C C . SER A 1 81 ? -23.845 9.421 5.546 1.00 39.97 81 SER A C 1
ATOM 619 O O . SER A 1 81 ? -23.672 9.108 6.747 1.00 39.97 81 SER A O 1
#

Secondary structure (DSSP, 8-state):
--HHHHHHHHHHHHHHHHHHHHH--SS-HHHHHHHHHHHHHHHHHHHHHHHHHTTGGGSHHHHHHHHHHHHHHHTTSPP--